Protein AF-A0A8T4I373-F1 (afdb_monomer_lite)

Secondary structure (DSSP, 8-state):
-HHHHHHHHHHHHHHTPPP-B--SS-SS---TT-B---TTSPPPTTSTTTTTTTTSSSSPPPHHHHHHHHHTT-

Foldseek 3Di:
DQVLLVVLLVVLVVLPDAAQFDDPVPPPDRDQQRHDADPVRAGASSRPPGRNVVRPPRSHGDPVSVVRSVVSVD

Structure (mmCIF, N/CA/C/O backbone):
data_AF-A0A8T4I373-F1
#
_entry.id   AF-A0A8T4I373-F1
#
loop_
_atom_site.group_PDB
_atom_site.id
_atom_site.type_symbol
_atom_site.label_atom_id
_atom_site.label_alt_id
_atom_site.label_comp_id
_atom_site.label_asym_id
_atom_site.label_entity_id
_atom_site.label_seq_id
_atom_site.pdbx_PDB_ins_code
_atom_site.Cartn_x
_atom_site.Cartn_y
_atom_site.Cartn_z
_atom_site.occupancy
_atom_site.B_iso_or_equiv
_atom_site.auth_seq_id
_atom_site.auth_comp_id
_atom_site.auth_asym_id
_atom_site.auth_atom_id
_atom_site.pdbx_PDB_model_num
ATOM 1 N N . ALA A 1 1 ? 4.748 5.361 -16.414 1.00 66.19 1 ALA A N 1
ATOM 2 C CA . ALA A 1 1 ? 4.508 5.361 -14.955 1.00 66.19 1 ALA A CA 1
ATOM 3 C C . ALA A 1 1 ? 3.327 4.465 -14.580 1.00 66.19 1 ALA A C 1
ATOM 5 O O . ALA A 1 1 ? 3.526 3.548 -13.799 1.00 66.19 1 ALA A O 1
ATOM 6 N N . HIS A 1 2 ? 2.147 4.655 -15.190 1.00 82.62 2 HIS A N 1
ATOM 7 C CA . HIS A 1 2 ? 0.925 3.916 -14.836 1.00 82.62 2 HIS A CA 1
ATOM 8 C C . HIS A 1 2 ? 1.054 2.382 -14.910 1.00 82.62 2 HIS A C 1
ATOM 10 O O . HIS A 1 2 ? 0.686 1.706 -13.960 1.00 82.62 2 HIS A O 1
ATOM 16 N N . LEU A 1 3 ? 1.650 1.838 -15.981 1.00 90.06 3 LEU A N 1
ATOM 17 C CA . LEU A 1 3 ? 1.857 0.387 -16.125 1.00 90.06 3 LEU A CA 1
ATOM 18 C C . LEU A 1 3 ? 2.756 -0.196 -15.025 1.00 90.06 3 LEU A C 1
ATOM 20 O O . LEU A 1 3 ? 2.462 -1.256 -14.490 1.00 90.06 3 LEU A O 1
ATOM 24 N N . THR A 1 4 ? 3.844 0.495 -14.674 1.00 92.19 4 THR A N 1
ATOM 25 C CA . THR A 1 4 ? 4.744 0.060 -13.596 1.00 92.19 4 THR A CA 1
ATOM 26 C C . THR A 1 4 ? 4.011 0.012 -12.260 1.00 92.19 4 THR A C 1
ATOM 28 O O . THR A 1 4 ? 4.170 -0.957 -11.528 1.00 92.19 4 THR A O 1
ATOM 31 N N . ASN A 1 5 ? 3.177 1.017 -11.971 1.00 93.50 5 ASN A N 1
ATOM 32 C CA . ASN A 1 5 ? 2.365 1.023 -10.757 1.00 93.50 5 ASN A CA 1
ATOM 33 C C . ASN A 1 5 ? 1.398 -0.165 -10.726 1.00 93.50 5 ASN A C 1
ATOM 35 O O . ASN A 1 5 ? 1.341 -0.857 -9.719 1.00 93.50 5 ASN A O 1
ATOM 39 N N . THR A 1 6 ? 0.712 -0.437 -11.841 1.00 93.81 6 THR A N 1
ATOM 40 C CA . THR A 1 6 ? -0.193 -1.588 -11.969 1.00 93.81 6 THR A CA 1
ATOM 41 C C . THR A 1 6 ? 0.524 -2.906 -11.764 1.00 93.81 6 THR A C 1
ATOM 43 O O . THR A 1 6 ? 0.082 -3.710 -10.959 1.00 93.81 6 THR A O 1
ATOM 46 N N . ILE A 1 7 ? 1.669 -3.121 -12.412 1.00 95.06 7 ILE A N 1
ATOM 47 C CA . ILE A 1 7 ? 2.424 -4.365 -12.227 1.00 95.06 7 ILE A CA 1
ATOM 48 C C . ILE A 1 7 ? 2.797 -4.556 -10.755 1.00 95.06 7 ILE A C 1
ATOM 50 O O . ILE A 1 7 ? 2.624 -5.647 -10.223 1.00 95.06 7 ILE A O 1
ATOM 54 N N . VAL A 1 8 ? 3.285 -3.510 -10.084 1.00 95.75 8 VAL A N 1
ATOM 55 C CA . VAL A 1 8 ? 3.632 -3.607 -8.661 1.00 95.75 8 VAL A CA 1
ATOM 56 C C . VAL A 1 8 ? 2.386 -3.858 -7.802 1.00 95.75 8 VAL A C 1
ATOM 58 O O . VAL A 1 8 ? 2.435 -4.735 -6.947 1.00 95.75 8 VAL A O 1
ATOM 61 N N . HIS A 1 9 ? 1.279 -3.154 -8.048 1.00 96.56 9 HIS A N 1
ATOM 62 C CA . HIS A 1 9 ? 0.005 -3.328 -7.339 1.00 96.56 9 HIS A CA 1
ATOM 63 C C . HIS A 1 9 ? -0.507 -4.772 -7.432 1.00 96.56 9 HIS A C 1
ATOM 65 O O . HIS A 1 9 ? -0.739 -5.421 -6.416 1.00 96.56 9 HIS A O 1
ATOM 71 N N . GLU A 1 10 ? -0.589 -5.320 -8.644 1.00 96.75 10 GLU A N 1
ATOM 72 C CA . GLU A 1 10 ? -1.090 -6.682 -8.847 1.00 96.75 10 GLU A CA 1
ATOM 73 C C . GLU A 1 10 ? -0.137 -7.748 -8.291 1.00 96.75 10 GLU A C 1
ATOM 75 O O . GLU A 1 10 ? -0.573 -8.778 -7.781 1.00 96.75 10 GLU A O 1
ATOM 80 N N . VAL A 1 11 ? 1.179 -7.510 -8.334 1.00 97.12 11 VAL A N 1
ATOM 81 C CA . VAL A 1 11 ? 2.144 -8.410 -7.686 1.00 97.12 11 VAL A CA 1
ATOM 82 C C . VAL A 1 11 ? 1.967 -8.398 -6.168 1.00 97.12 11 VAL A C 1
ATOM 84 O O . VAL A 1 11 ? 2.046 -9.453 -5.547 1.00 97.12 11 VAL A O 1
ATOM 87 N N . LEU A 1 12 ? 1.706 -7.244 -5.553 1.00 96.69 12 LEU A N 1
ATOM 88 C CA . LEU A 1 12 ? 1.446 -7.168 -4.114 1.00 96.69 12 LEU A CA 1
ATOM 89 C C . LEU A 1 12 ? 0.137 -7.865 -3.723 1.00 96.69 12 LEU A C 1
ATOM 91 O O . LEU A 1 12 ? 0.120 -8.553 -2.702 1.00 96.69 12 LEU A O 1
ATOM 95 N N . HIS A 1 13 ? -0.907 -7.780 -4.553 1.00 98.19 13 HIS A N 1
ATOM 96 C CA . HIS A 1 13 ? -2.087 -8.637 -4.408 1.00 98.19 13 HIS A CA 1
ATOM 97 C C . HIS A 1 13 ? -1.723 -10.121 -4.473 1.00 98.19 13 HIS A C 1
ATOM 99 O O . HIS A 1 13 ? -2.112 -10.887 -3.596 1.00 98.19 13 HIS A O 1
ATOM 105 N N . ALA A 1 14 ? -0.921 -10.535 -5.459 1.00 97.69 14 ALA A N 1
ATOM 106 C CA . ALA A 1 14 ? -0.489 -11.927 -5.595 1.00 97.69 14 ALA A CA 1
ATOM 107 C C . ALA A 1 14 ? 0.338 -12.429 -4.395 1.00 97.69 14 ALA A C 1
ATOM 109 O O . ALA A 1 14 ? 0.338 -13.626 -4.110 1.00 97.69 14 ALA A O 1
ATOM 110 N N . LEU A 1 15 ? 1.032 -11.531 -3.689 1.00 96.00 15 LEU A N 1
ATOM 111 C CA . LEU A 1 15 ? 1.735 -11.845 -2.444 1.00 96.00 15 LEU A CA 1
ATOM 112 C C . LEU A 1 15 ? 0.805 -11.903 -1.222 1.00 96.00 15 LEU A C 1
ATOM 114 O O . LEU A 1 15 ? 1.205 -12.475 -0.213 1.00 96.00 15 LEU A O 1
ATOM 118 N N . GLY A 1 16 ? -0.414 -11.365 -1.311 1.00 96.12 16 GLY A N 1
ATOM 119 C CA . GLY A 1 16 ? -1.439 -11.445 -0.267 1.00 96.12 16 GLY A CA 1
ATOM 120 C C . GLY A 1 16 ? -1.807 -10.118 0.396 1.00 96.12 16 GLY A C 1
ATOM 121 O O . GLY A 1 16 ? -2.397 -10.138 1.471 1.00 96.12 16 GLY A O 1
ATOM 122 N N . LEU A 1 17 ? -1.446 -8.969 -0.187 1.00 96.81 17 LEU A N 1
ATOM 123 C CA . LEU A 1 17 ? -1.916 -7.673 0.311 1.00 96.81 17 LEU A CA 1
ATOM 124 C C . LEU A 1 17 ? -3.277 -7.309 -0.279 1.00 96.81 17 LEU A C 1
ATOM 126 O O . LEU A 1 17 ? -3.469 -7.403 -1.487 1.00 96.81 17 LEU A O 1
ATOM 130 N N . ASP A 1 18 ? -4.174 -6.806 0.564 1.00 96.00 18 ASP A N 1
ATOM 131 C CA . ASP A 1 18 ?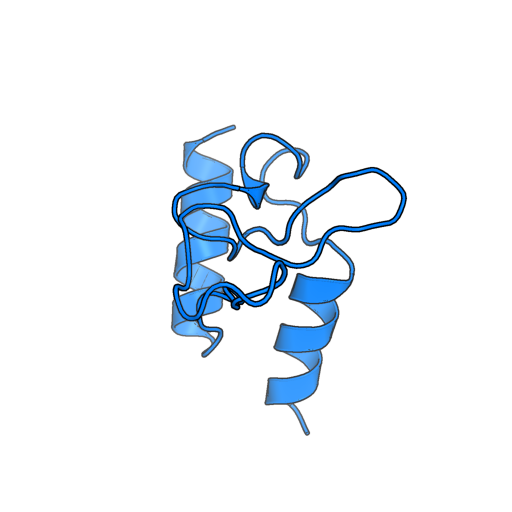 -5.444 -6.203 0.157 1.00 96.00 18 ASP A CA 1
ATOM 132 C C . ASP A 1 18 ? -5.349 -4.671 0.086 1.00 96.00 18 ASP A C 1
ATOM 134 O O . ASP A 1 18 ? -4.359 -4.055 0.504 1.00 96.00 18 ASP A O 1
ATOM 138 N N . HIS A 1 19 ? -6.395 -4.039 -0.454 1.00 96.50 19 HIS A N 1
ATOM 139 C CA . HIS A 1 19 ? -6.527 -2.584 -0.425 1.00 96.50 19 HIS A CA 1
ATOM 140 C C . HIS A 1 19 ? -6.643 -2.094 1.030 1.00 96.50 19 HIS A C 1
ATOM 142 O O . HIS A 1 19 ? -7.510 -2.571 1.760 1.00 96.50 19 HIS A O 1
ATOM 148 N N . PRO A 1 20 ? -5.822 -1.123 1.471 1.00 95.25 20 PRO A N 1
ATOM 149 C CA . PRO A 1 20 ? -5.824 -0.622 2.841 1.00 95.25 20 PRO A CA 1
ATOM 150 C C . PRO A 1 20 ? -6.862 0.493 3.051 1.00 95.25 20 PRO A C 1
ATOM 152 O O . PRO A 1 20 ? -6.673 1.336 3.931 1.00 95.25 20 PRO A O 1
ATOM 155 N N . ASN A 1 21 ? -7.897 0.559 2.205 1.00 96.44 21 ASN A N 1
ATOM 156 C CA . ASN A 1 21 ? -8.961 1.546 2.338 1.00 96.44 21 ASN A CA 1
ATOM 157 C C . ASN A 1 21 ? -9.716 1.307 3.651 1.00 96.44 21 ASN A C 1
ATOM 159 O O . ASN A 1 21 ? -10.031 0.168 3.998 1.00 96.44 21 ASN A O 1
ATOM 163 N N . THR A 1 22 ? -9.990 2.378 4.384 1.00 95.44 22 THR A N 1
ATOM 164 C CA . THR A 1 22 ? -10.722 2.335 5.650 1.00 95.44 22 THR A CA 1
ATOM 165 C C . THR A 1 22 ? -11.454 3.648 5.847 1.00 95.44 22 THR A C 1
ATOM 167 O O . THR A 1 22 ? -10.952 4.676 5.413 1.00 95.44 22 THR A O 1
ATOM 170 N N . ASP A 1 23 ? -12.571 3.595 6.565 1.00 96.12 23 ASP A N 1
ATOM 171 C CA . ASP A 1 23 ? -13.324 4.767 7.011 1.00 96.12 23 ASP A CA 1
ATOM 172 C C . ASP A 1 23 ? -12.456 5.570 8.003 1.00 96.12 23 ASP A C 1
ATOM 174 O O . ASP A 1 23 ? -12.238 5.169 9.152 1.00 96.12 23 ASP A O 1
ATOM 178 N N . LEU A 1 24 ? -11.827 6.628 7.500 1.00 93.50 24 LEU A N 1
ATOM 179 C CA . LEU A 1 24 ? -10.933 7.543 8.195 1.00 93.50 24 LEU A CA 1
ATOM 180 C C . LEU A 1 24 ? -11.671 8.766 8.734 1.00 93.50 24 LEU A C 1
ATOM 182 O O . LEU A 1 24 ? -11.178 9.362 9.699 1.00 93.50 24 LEU A O 1
ATOM 186 N N . ASP A 1 25 ? -12.781 9.172 8.119 1.00 94.12 25 ASP A N 1
ATOM 187 C CA . ASP A 1 25 ? -13.559 10.333 8.560 1.00 94.12 25 ASP A CA 1
ATOM 188 C C . ASP A 1 25 ? -14.723 9.985 9.508 1.00 94.12 25 ASP A C 1
ATOM 190 O O . ASP A 1 25 ?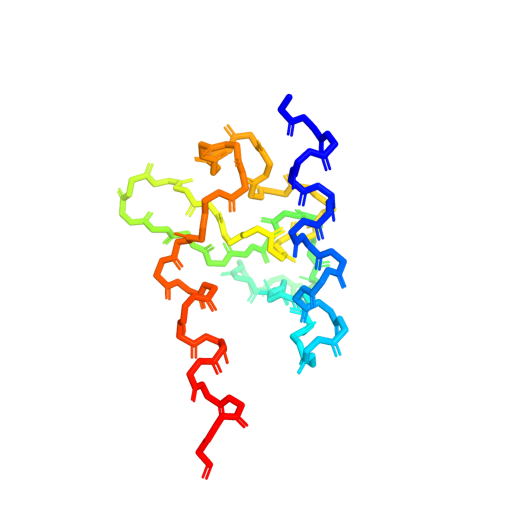 -15.217 10.861 10.229 1.00 94.12 25 ASP A O 1
ATOM 194 N N . GLY A 1 26 ? -15.045 8.699 9.633 1.00 96.06 26 GLY A N 1
ATOM 195 C CA . GLY A 1 26 ? -15.992 8.136 10.585 1.00 96.06 26 GLY A CA 1
ATOM 196 C C . GLY A 1 26 ? -17.449 8.251 10.150 1.00 96.06 26 GLY A C 1
ATOM 197 O O . GLY A 1 26 ? -18.328 8.242 11.022 1.00 96.06 26 GLY A O 1
ATOM 198 N N . ASP A 1 27 ? -17.725 8.404 8.855 1.00 96.62 27 ASP A N 1
ATOM 199 C CA . ASP A 1 27 ? -19.084 8.560 8.332 1.00 96.62 27 ASP A CA 1
ATOM 200 C C . ASP A 1 27 ? -19.840 7.228 8.127 1.00 96.62 27 ASP A C 1
ATOM 202 O O . ASP A 1 27 ? -21.053 7.221 7.878 1.00 96.62 27 ASP A O 1
ATOM 206 N N . GLY A 1 28 ? -19.155 6.096 8.327 1.00 96.81 28 GLY A N 1
ATOM 207 C CA . GLY A 1 28 ? -19.689 4.745 8.184 1.00 96.81 28 GLY A CA 1
ATOM 208 C C . GLY A 1 28 ? -19.516 4.141 6.789 1.00 96.81 28 GLY A C 1
ATOM 209 O O . GLY A 1 28 ? -20.002 3.027 6.556 1.00 96.81 28 GLY A O 1
ATOM 210 N N . THR A 1 29 ? -18.840 4.834 5.874 1.00 96.69 29 THR A N 1
ATOM 211 C CA . THR A 1 29 ? -18.565 4.402 4.503 1.00 96.69 29 THR A CA 1
ATOM 212 C C . THR A 1 29 ? -17.061 4.338 4.274 1.00 96.69 29 THR A C 1
ATOM 214 O O . THR A 1 29 ? -16.312 5.153 4.778 1.00 96.69 29 THR A O 1
ATOM 217 N N . VAL A 1 30 ? -16.603 3.350 3.500 1.00 97.00 30 VAL A N 1
ATOM 218 C CA . VAL A 1 30 ? -15.223 3.343 2.998 1.00 97.00 30 VAL A CA 1
ATOM 219 C C . VAL A 1 30 ? -15.226 3.923 1.592 1.00 97.00 30 VAL A C 1
ATOM 221 O O . VAL A 1 30 ? -15.712 3.281 0.653 1.00 97.00 30 VAL A O 1
ATOM 224 N N . GLU A 1 31 ? -14.701 5.132 1.444 1.00 95.31 31 GLU A N 1
ATOM 225 C CA . GLU A 1 31 ? -14.690 5.857 0.179 1.00 95.31 31 GLU A CA 1
ATOM 226 C C . GLU A 1 31 ? -13.467 5.520 -0.707 1.00 95.31 31 GLU A C 1
ATOM 228 O O . GLU A 1 31 ? -12.416 5.041 -0.249 1.00 95.31 31 GLU A O 1
ATOM 233 N N . PRO A 1 32 ? -13.564 5.767 -2.031 1.00 95.31 32 PRO A N 1
ATOM 234 C CA . PRO A 1 32 ? -12.406 5.774 -2.916 1.00 95.31 32 PRO A CA 1
ATOM 235 C C . PRO A 1 32 ? -11.291 6.682 -2.390 1.00 95.31 32 PRO A C 1
ATOM 237 O O . PRO A 1 32 ? -11.525 7.792 -1.926 1.00 95.31 32 PRO A O 1
ATOM 240 N N . ASP A 1 33 ? -10.054 6.212 -2.509 1.00 92.81 33 ASP A N 1
ATOM 241 C CA . ASP A 1 33 ? -8.841 6.875 -2.037 1.00 92.81 33 ASP A CA 1
ATOM 242 C C . ASP A 1 33 ? -8.779 7.114 -0.517 1.00 92.81 33 ASP A C 1
ATOM 244 O O . ASP A 1 33 ? -7.828 7.736 -0.033 1.00 92.81 33 ASP A O 1
ATOM 248 N N . GLU A 1 34 ? -9.724 6.600 0.260 1.00 95.62 34 GLU A N 1
ATOM 249 C CA . GLU A 1 34 ? -9.743 6.754 1.706 1.00 95.62 34 GLU A CA 1
ATOM 250 C C . GLU A 1 34 ? -8.750 5.805 2.386 1.00 95.62 34 GLU A C 1
ATOM 252 O O . GLU A 1 34 ? -9.065 4.715 2.855 1.00 95.62 34 GLU A O 1
ATOM 257 N N . CYS A 1 35 ? -7.483 6.206 2.371 1.00 93.81 35 CYS A N 1
ATOM 258 C CA . CYS A 1 35 ? -6.377 5.410 2.873 1.00 93.81 35 CYS A CA 1
ATOM 259 C C . CYS A 1 35 ? -5.444 6.253 3.726 1.00 93.81 35 CYS A C 1
ATOM 261 O O . CYS A 1 35 ? -5.288 7.464 3.530 1.00 93.81 35 CYS A O 1
ATOM 263 N N . VAL A 1 36 ? -4.722 5.566 4.609 1.00 91.50 36 VAL A N 1
ATOM 264 C CA . VAL A 1 36 ? -3.576 6.134 5.317 1.00 91.50 36 VAL A CA 1
ATOM 265 C C . VAL A 1 36 ? -2.593 6.791 4.343 1.00 91.50 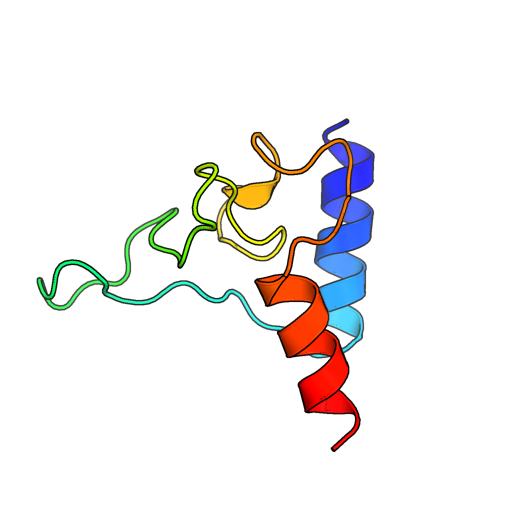36 VAL A C 1
ATOM 267 O O . VAL A 1 36 ? -2.401 6.348 3.210 1.00 91.50 36 VAL A O 1
ATOM 27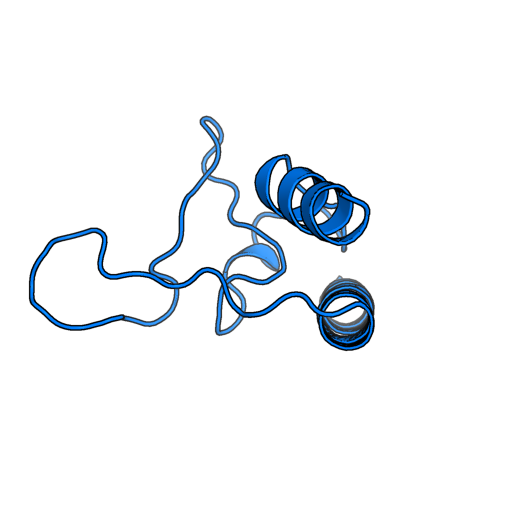0 N N . GLN A 1 37 ? -1.935 7.850 4.801 1.00 92.38 37 GLN A N 1
ATOM 271 C CA . GLN A 1 37 ? -0.958 8.601 4.019 1.00 92.38 37 GLN A CA 1
ATOM 272 C C . GLN A 1 37 ? 0.280 8.905 4.854 1.00 92.38 37 GLN A C 1
ATOM 274 O O . GLN A 1 37 ? 0.231 9.036 6.077 1.00 92.38 37 GLN A O 1
ATOM 279 N N . THR A 1 38 ? 1.428 8.974 4.188 1.00 90.94 38 THR A N 1
ATOM 280 C CA . THR A 1 38 ? 2.686 9.381 4.827 1.00 90.94 38 THR A CA 1
ATOM 281 C C . THR A 1 38 ? 2.636 10.863 5.210 1.00 90.94 38 THR A C 1
ATOM 283 O O . THR A 1 38 ? 1.816 11.616 4.691 1.00 90.94 38 THR A O 1
ATOM 286 N N . SER A 1 39 ? 3.575 11.329 6.038 1.00 92.00 39 SER A N 1
ATOM 287 C CA . SER A 1 39 ? 3.720 12.761 6.361 1.00 92.00 39 SER A CA 1
ATOM 288 C C . SER A 1 39 ? 3.988 13.657 5.142 1.00 92.00 39 SER A C 1
ATOM 290 O O . SER A 1 39 ? 3.834 14.871 5.228 1.00 92.00 39 SER A O 1
ATOM 292 N N . TYR A 1 40 ? 4.377 13.068 4.009 1.00 89.31 40 TYR A N 1
ATOM 293 C CA . TYR A 1 40 ? 4.592 13.750 2.732 1.00 89.31 40 TYR A CA 1
ATOM 294 C C . TYR A 1 40 ? 3.368 13.694 1.801 1.00 89.31 40 TYR A C 1
ATOM 296 O O . TYR A 1 40 ? 3.477 14.082 0.643 1.00 89.31 40 TYR A O 1
ATOM 304 N N . GLY A 1 41 ? 2.227 13.171 2.266 1.00 90.25 41 GLY A N 1
ATOM 305 C CA . GLY A 1 41 ? 0.993 13.054 1.478 1.00 90.25 41 GLY A CA 1
ATOM 306 C C . GLY A 1 41 ? 0.947 11.860 0.519 1.00 90.25 41 GLY A C 1
ATOM 307 O O . GLY A 1 41 ? -0.009 11.717 -0.238 1.00 90.25 41 GLY A O 1
ATOM 308 N N . ASN A 1 42 ? 1.955 10.979 0.530 1.00 91.44 42 ASN A N 1
ATOM 309 C CA . ASN A 1 42 ? 1.943 9.793 -0.332 1.00 91.44 42 ASN A CA 1
ATOM 310 C C . ASN A 1 42 ? 1.039 8.697 0.226 1.00 91.44 42 ASN A C 1
ATOM 312 O O . ASN A 1 42 ? 1.152 8.367 1.412 1.00 91.44 42 ASN A O 1
ATOM 316 N N . LYS A 1 43 ? 0.226 8.095 -0.643 1.00 93.75 43 LYS A N 1
ATOM 317 C CA . LYS A 1 43 ? -0.626 6.946 -0.322 1.00 93.75 43 LYS A CA 1
ATOM 318 C C . LYS A 1 43 ? 0.066 5.624 -0.703 1.00 93.75 43 LYS A C 1
ATOM 320 O O . LYS A 1 43 ? 0.911 5.627 -1.602 1.00 93.75 43 LYS A O 1
ATOM 325 N N . PRO A 1 44 ? -0.270 4.507 -0.029 1.00 94.88 44 PRO A N 1
ATOM 326 C CA . PRO A 1 44 ? 0.156 3.163 -0.414 1.00 94.88 44 PRO A CA 1
ATOM 327 C C . PRO A 1 44 ? -0.180 2.870 -1.873 1.00 94.88 44 PRO A C 1
ATOM 329 O O . PRO A 1 44 ? -1.232 3.297 -2.356 1.00 94.88 44 PRO A O 1
ATOM 332 N N . ILE A 1 45 ? 0.659 2.099 -2.565 1.00 95.44 45 ILE A N 1
ATOM 333 C CA . ILE A 1 45 ? 0.364 1.690 -3.946 1.00 95.44 45 ILE A CA 1
ATOM 334 C C . ILE A 1 45 ? -0.890 0.817 -4.031 1.00 95.44 45 ILE A C 1
ATOM 336 O O . ILE A 1 45 ? -1.558 0.808 -5.063 1.00 95.44 45 ILE A O 1
ATOM 340 N N . MET A 1 46 ? -1.233 0.157 -2.925 1.00 95.25 46 MET A N 1
ATOM 341 C CA . MET A 1 46 ? -2.455 -0.627 -2.764 1.00 95.25 46 MET A CA 1
ATOM 342 C C . MET A 1 46 ? -3.706 0.218 -2.492 1.00 95.25 46 MET A C 1
ATOM 344 O O . MET A 1 46 ? -4.793 -0.338 -2.446 1.00 95.25 46 MET A O 1
ATOM 348 N N . CYS A 1 47 ? -3.600 1.537 -2.303 1.00 95.38 47 CYS A N 1
ATOM 349 C CA . CYS A 1 47 ? -4.777 2.375 -2.070 1.00 95.38 47 CYS A CA 1
ATOM 350 C C . CYS A 1 47 ? -5.684 2.421 -3.309 1.00 95.38 47 CYS A C 1
ATOM 352 O O . CYS A 1 47 ? -5.261 2.880 -4.375 1.00 95.38 47 CYS A O 1
ATOM 354 N N . SER A 1 48 ? -6.923 1.962 -3.152 1.00 94.69 48 SER A N 1
ATOM 355 C CA . SER A 1 48 ? -7.910 1.862 -4.224 1.00 94.69 48 SER A CA 1
ATOM 356 C C . SER A 1 48 ? -8.639 3.192 -4.433 1.00 94.69 48 SER A C 1
ATOM 358 O O . SER A 1 48 ? -8.945 3.857 -3.443 1.00 94.69 48 SER A O 1
ATOM 360 N N . PRO A 1 49 ? -8.965 3.578 -5.683 1.00 92.62 49 PRO A N 1
ATOM 361 C CA . PRO A 1 49 ? -8.721 2.822 -6.915 1.00 92.62 49 PRO A CA 1
ATOM 362 C C . PRO A 1 49 ? -7.290 2.951 -7.443 1.00 92.62 49 PRO A C 1
ATOM 364 O O . PRO A 1 49 ? -6.796 2.009 -8.046 1.00 92.62 49 PRO A O 1
ATOM 367 N N . ASN A 1 50 ? -6.620 4.093 -7.244 1.00 90.69 50 ASN A N 1
ATOM 368 C CA . ASN A 1 50 ? -5.252 4.329 -7.731 1.00 90.69 50 ASN A CA 1
ATOM 369 C C . ASN A 1 50 ? -4.481 5.340 -6.852 1.00 90.69 50 ASN A C 1
ATOM 371 O O . ASN A 1 50 ? -3.591 6.039 -7.346 1.00 90.69 50 ASN A O 1
ATOM 375 N N . GLY A 1 51 ? -4.805 5.470 -5.564 1.00 87.12 51 GLY A N 1
ATOM 376 C CA . GLY A 1 51 ? -4.330 6.569 -4.711 1.00 87.12 51 GLY A CA 1
ATOM 377 C C . GLY A 1 51 ? -2.804 6.668 -4.605 1.00 87.12 51 GLY A C 1
ATOM 378 O O . GLY A 1 51 ? -2.228 7.762 -4.590 1.00 87.12 51 GLY A O 1
ATOM 379 N N . GLY A 1 52 ? -2.110 5.529 -4.614 1.00 87.88 52 GLY A N 1
ATOM 380 C CA . GLY A 1 52 ? -0.648 5.496 -4.626 1.00 87.88 52 GLY A CA 1
ATOM 381 C C . GLY A 1 52 ? -0.018 5.725 -5.999 1.00 87.88 52 GLY A C 1
ATOM 382 O O . GLY A 1 52 ? 1.192 5.880 -6.086 1.00 87.88 52 GLY A O 1
ATOM 383 N N . TYR A 1 53 ? -0.770 5.774 -7.099 1.00 90.62 53 TYR A N 1
ATOM 384 C CA . TYR A 1 53 ? -0.174 5.856 -8.440 1.00 90.62 53 TYR A CA 1
ATOM 385 C C . TYR A 1 53 ? 0.344 7.251 -8.768 1.00 90.62 53 TYR A C 1
ATOM 387 O O . TYR A 1 53 ? 1.327 7.392 -9.497 1.00 90.62 53 TYR A O 1
ATOM 395 N N . GLN A 1 54 ? -0.342 8.270 -8.256 1.00 78.06 54 GLN A N 1
ATOM 396 C CA . GLN A 1 54 ? 0.011 9.671 -8.466 1.00 78.06 54 GLN A CA 1
ATOM 397 C C . GLN A 1 54 ? 1.112 10.131 -7.506 1.00 78.06 54 GLN A C 1
ATOM 399 O O . GLN A 1 54 ? 1.832 11.079 -7.806 1.00 78.06 54 GLN A O 1
ATOM 404 N N . THR A 1 55 ? 1.241 9.453 -6.363 1.00 75.81 55 THR A N 1
ATOM 405 C CA . THR A 1 55 ? 2.111 9.867 -5.258 1.00 75.81 55 THR A CA 1
ATOM 406 C C . THR A 1 55 ? 3.320 8.949 -5.058 1.00 75.81 55 THR A C 1
ATOM 408 O O . THR A 1 55 ? 4.381 9.400 -4.627 1.00 75.81 55 THR A O 1
ATOM 411 N N . SER A 1 56 ? 3.229 7.670 -5.435 1.00 67.12 56 SER A N 1
ATOM 412 C CA . SER A 1 56 ? 4.391 6.786 -5.491 1.00 67.12 56 SER A CA 1
ATOM 413 C C . SER A 1 56 ? 5.167 7.010 -6.789 1.00 67.12 56 SER A C 1
ATOM 415 O O . SER A 1 56 ? 4.643 6.914 -7.900 1.00 67.12 56 SER A O 1
ATOM 417 N N . ASN A 1 57 ? 6.452 7.332 -6.656 1.00 73.50 57 ASN A N 1
ATOM 418 C CA . ASN A 1 57 ? 7.365 7.533 -7.780 1.00 73.50 57 ASN A CA 1
ATOM 419 C C . ASN A 1 57 ? 7.564 6.230 -8.578 1.00 73.50 57 ASN A C 1
ATOM 421 O O . ASN A 1 57 ? 8.539 5.518 -8.353 1.00 73.50 57 ASN A O 1
ATOM 425 N N . MET A 1 58 ? 6.668 5.939 -9.527 1.00 82.12 58 MET A N 1
ATOM 426 C CA . MET A 1 58 ? 6.782 4.833 -10.491 1.00 82.12 58 MET A CA 1
ATOM 427 C C . MET A 1 58 ? 6.940 3.442 -9.845 1.00 82.12 58 MET A C 1
ATOM 429 O O . MET A 1 58 ? 7.915 2.740 -10.102 1.00 82.12 58 MET A O 1
ATOM 433 N N . GLY A 1 59 ? 5.980 3.021 -9.024 1.00 82.94 59 GLY A N 1
ATOM 434 C CA . GLY A 1 59 ? 5.931 1.676 -8.441 1.00 82.94 59 GLY A CA 1
ATOM 435 C C . GLY A 1 59 ? 6.700 1.559 -7.130 1.00 82.94 59 GLY A C 1
ATOM 436 O O . GLY A 1 59 ? 6.919 0.463 -6.621 1.00 82.94 59 GLY A O 1
ATOM 437 N N . LYS A 1 60 ? 7.160 2.689 -6.589 1.00 90.75 60 LYS A N 1
ATOM 438 C CA . LYS A 1 60 ? 7.942 2.711 -5.361 1.00 90.75 60 LYS A CA 1
ATOM 439 C C . LYS A 1 60 ? 7.044 2.493 -4.149 1.00 90.75 60 LYS A C 1
ATOM 441 O O . LYS A 1 60 ? 6.176 3.305 -3.862 1.00 90.75 60 LYS A O 1
ATOM 446 N N . LEU A 1 61 ? 7.341 1.454 -3.384 1.00 93.62 61 LEU A N 1
ATOM 447 C CA . LEU A 1 61 ? 6.658 1.183 -2.125 1.00 93.62 61 LEU A CA 1
ATOM 448 C C . LEU A 1 61 ? 6.893 2.314 -1.115 1.00 93.62 61 LEU A C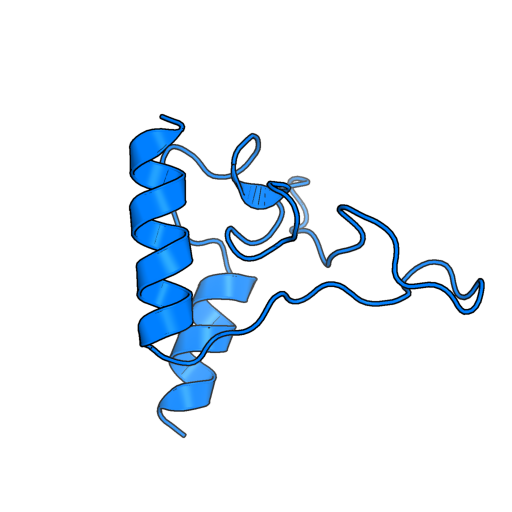 1
ATOM 450 O O . LEU A 1 61 ? 8.027 2.779 -0.941 1.00 93.62 61 LEU A O 1
ATOM 454 N N . VAL A 1 62 ? 5.833 2.733 -0.426 1.00 93.50 62 VAL A N 1
ATOM 455 C CA . VAL A 1 62 ? 5.935 3.600 0.754 1.00 93.50 62 VAL A CA 1
ATOM 456 C C . VAL A 1 62 ? 5.950 2.760 2.031 1.00 93.50 62 VAL A C 1
ATOM 458 O O . VAL A 1 62 ? 5.789 1.541 2.000 1.00 93.50 62 VAL A O 1
ATOM 461 N N . GLY A 1 63 ? 6.174 3.403 3.181 1.00 94.25 63 GLY A N 1
ATOM 462 C CA . GLY A 1 63 ? 6.322 2.703 4.462 1.00 94.25 63 GLY A CA 1
ATOM 463 C C . GLY A 1 63 ? 5.169 1.745 4.780 1.00 94.25 63 GLY A C 1
ATOM 464 O O . GLY A 1 63 ? 5.415 0.651 5.275 1.00 94.25 63 GLY A O 1
ATOM 465 N N . PHE A 1 64 ? 3.935 2.114 4.431 1.00 95.12 64 PHE A N 1
ATOM 466 C CA . PHE A 1 64 ? 2.759 1.264 4.620 1.00 95.12 64 PHE A CA 1
ATOM 467 C C . PHE A 1 64 ? 2.793 -0.008 3.763 1.00 95.12 64 PHE A C 1
ATOM 469 O O . PHE A 1 64 ? 2.570 -1.085 4.307 1.00 95.12 64 PHE A O 1
ATOM 476 N N . ASP A 1 65 ? 3.155 0.085 2.477 1.00 94.69 65 ASP A N 1
ATOM 477 C CA . ASP A 1 65 ? 3.293 -1.094 1.606 1.00 94.69 65 ASP A CA 1
ATOM 478 C C . ASP A 1 65 ? 4.375 -2.042 2.149 1.00 94.69 65 ASP A C 1
ATOM 480 O O . ASP A 1 65 ? 4.170 -3.248 2.267 1.00 94.69 65 ASP A O 1
ATOM 484 N N . VAL A 1 66 ? 5.528 -1.487 2.547 1.00 95.50 66 VAL A N 1
ATOM 485 C CA . VAL A 1 66 ? 6.648 -2.263 3.105 1.00 95.50 66 VAL A CA 1
ATOM 486 C C . VAL A 1 66 ? 6.251 -2.954 4.408 1.00 95.50 66 VAL A C 1
ATOM 488 O O . VAL A 1 66 ? 6.634 -4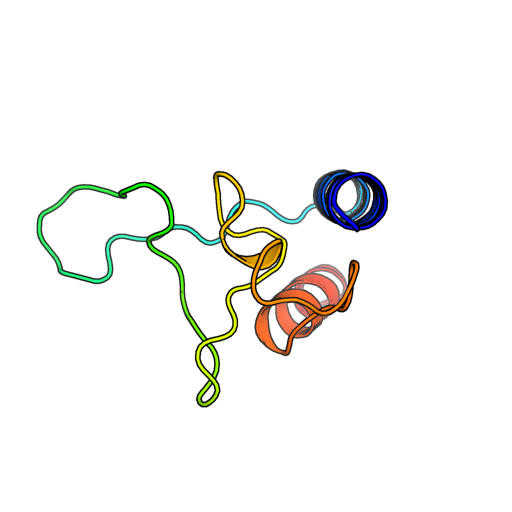.101 4.636 1.00 95.50 66 VAL A O 1
ATOM 491 N N . ASN A 1 67 ? 5.499 -2.271 5.271 1.00 95.88 67 ASN A N 1
ATOM 492 C CA . ASN A 1 67 ? 5.012 -2.851 6.517 1.00 95.88 67 ASN A CA 1
ATOM 493 C C . ASN A 1 67 ? 4.008 -3.979 6.256 1.00 95.88 67 ASN A C 1
ATOM 495 O O . ASN A 1 67 ? 4.103 -5.009 6.917 1.00 95.88 67 ASN A O 1
ATOM 499 N N . GLY A 1 68 ? 3.123 -3.825 5.265 1.00 94.88 68 GLY A N 1
ATOM 500 C CA . GLY A 1 68 ? 2.216 -4.886 4.826 1.00 94.88 68 GLY A CA 1
ATOM 501 C C . GLY A 1 68 ? 2.973 -6.134 4.373 1.00 94.88 68 GLY A C 1
ATOM 502 O O . GLY A 1 68 ? 2.744 -7.216 4.903 1.00 94.88 68 GLY A O 1
ATOM 503 N N . VAL A 1 69 ? 3.951 -5.987 3.469 1.00 95.44 69 VAL A N 1
ATOM 504 C CA . VAL A 1 69 ? 4.769 -7.127 3.005 1.00 95.44 69 VAL A CA 1
ATOM 505 C C . VAL A 1 69 ? 5.501 -7.806 4.166 1.00 95.44 69 VAL A C 1
ATOM 507 O O . VAL A 1 69 ? 5.561 -9.030 4.228 1.00 95.44 69 VAL A O 1
ATOM 510 N N . LYS A 1 70 ? 6.048 -7.031 5.111 1.00 96.38 70 LYS A N 1
ATOM 511 C CA . LYS A 1 70 ? 6.712 -7.589 6.300 1.00 96.38 70 LYS A CA 1
ATOM 512 C C . LYS A 1 70 ? 5.750 -8.357 7.205 1.00 96.38 70 LYS A C 1
ATOM 514 O O . LYS A 1 70 ? 6.167 -9.351 7.787 1.00 96.38 70 LYS A O 1
ATOM 519 N N . ALA A 1 71 ? 4.501 -7.908 7.324 1.00 95.12 71 ALA A N 1
ATOM 520 C CA . ALA A 1 71 ? 3.495 -8.565 8.152 1.00 95.12 71 ALA A CA 1
ATOM 521 C C . ALA A 1 71 ? 3.100 -9.953 7.620 1.00 95.12 71 ALA A C 1
ATOM 523 O O . ALA A 1 71 ? 2.751 -10.813 8.415 1.00 95.12 71 ALA A O 1
ATOM 524 N N . LEU A 1 72 ? 3.220 -10.200 6.310 1.00 92.25 72 LEU A N 1
ATOM 525 C CA . LEU A 1 72 ? 2.968 -11.517 5.706 1.00 92.25 72 LEU A CA 1
ATOM 526 C C . LEU A 1 72 ? 4.031 -12.575 6.050 1.00 92.25 72 LEU A C 1
ATOM 528 O O . LEU A 1 72 ? 3.805 -13.763 5.841 1.00 92.25 72 LEU A O 1
ATOM 532 N N . LEU A 1 73 ? 5.210 -12.153 6.518 1.00 86.94 73 LEU A N 1
ATOM 533 C CA . LEU A 1 73 ? 6.333 -13.039 6.848 1.00 86.94 73 LEU A CA 1
ATOM 534 C C . LEU A 1 73 ? 6.393 -13.415 8.339 1.00 86.94 73 LEU A C 1
ATOM 536 O O . LEU A 1 73 ? 7.309 -14.140 8.733 1.00 86.94 73 LEU A O 1
ATOM 540 N N . ALA A 1 74 ? 5.490 -12.867 9.154 1.00 68.38 74 ALA A N 1
ATOM 541 C CA . ALA A 1 74 ? 5.419 -13.069 10.600 1.00 68.38 74 ALA A CA 1
ATOM 542 C C . ALA A 1 74 ? 4.422 -14.178 10.959 1.00 68.38 74 ALA A C 1
ATOM 544 O O . ALA A 1 74 ? 4.704 -14.895 11.946 1.00 68.38 74 ALA A O 1
#

Sequence (74 aa):
AHLTNTIVHEVLHALGLDHPNTDLDGDGTVEPDECVQTSYGNKPIMCSPNGGYQTSNMGKLVGFDVNGVKALLA

pLDDT: mean 91.88, std 7.02, range [66.19, 98.19]

Radius of gyration: 11.85 Å; chains: 1; bounding box: 28×27×27 Å